Protein AF-A0A645H9T8-F1 (afdb_monomer)

Nearest PDB structures (foldseek):
  7qcd-assembly1_F  TM=3.556E-01  e=3.870E+00  Saccharomyces cerevisiae S288C
  2nbe-assembly1_A  TM=3.237E-01  e=4.139E+00  Homo sapiens

Secondary structure (DSSP, 8-state):
--S-EEEE-TT--EEEE-TT-SS--HHHHHHHHHHHIIIIIS--PPPHHHHH-PPP-

Foldseek 3Di:
DDQWDWDADPVGDIDIDCPPPPDDPVVVVVVVVVVCCVPPVDDPDDDPCVPVPDDDD

pLDDT: mean 86.37, std 8.7, range [55.12, 95.88]

InterPro domains:
  IPR046462 Terminase large subunit-like, endonuclease domain [PF20441] (2-39)

Radius of gyration: 18.43 Å; Cα contacts (8 Å, |Δi|>4): 42; chains: 1; bounding box: 56×13×43 Å

Structure (mmCIF, N/CA/C/O backbone):
data_AF-A0A645H9T8-F1
#
_entry.id   AF-A0A645H9T8-F1
#
loop_
_atom_site.group_PDB
_atom_site.id
_atom_site.type_symbol
_atom_site.label_atom_id
_atom_site.label_alt_id
_atom_site.label_comp_id
_atom_site.label_asy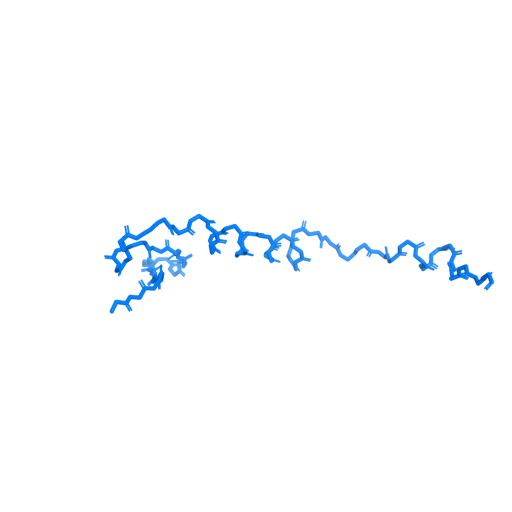m_id
_atom_site.label_entity_id
_atom_site.label_seq_id
_atom_site.pdbx_PDB_ins_code
_atom_site.Cartn_x
_atom_site.Cartn_y
_atom_site.Cartn_z
_atom_site.occupancy
_atom_site.B_iso_or_equiv
_atom_site.auth_seq_id
_atom_site.auth_comp_id
_atom_site.auth_asym_id
_atom_site.auth_atom_id
_atom_site.pdbx_PDB_model_num
ATOM 1 N N . MET A 1 1 ? -4.079 -5.025 19.739 1.00 55.12 1 MET A N 1
ATOM 2 C CA . MET A 1 1 ? -4.048 -3.737 19.006 1.00 55.12 1 MET A CA 1
ATOM 3 C C . MET A 1 1 ? -3.388 -3.973 17.658 1.00 55.12 1 MET A C 1
AT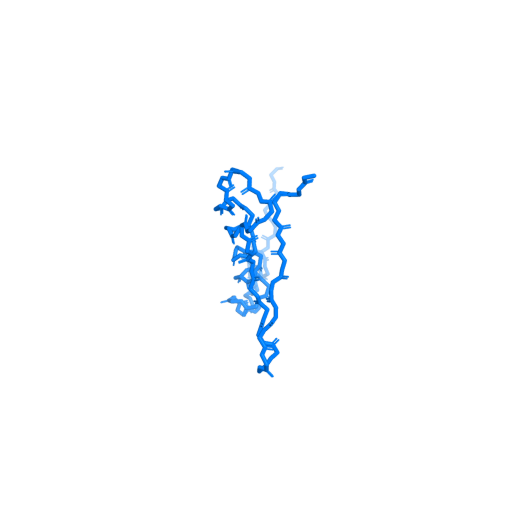OM 5 O O . MET A 1 1 ? -2.542 -4.853 17.589 1.00 55.12 1 MET A O 1
ATOM 9 N N . GLY A 1 2 ? -3.805 -3.276 16.599 1.00 68.88 2 GLY A N 1
ATOM 10 C CA . GLY A 1 2 ? -3.231 -3.437 15.257 1.00 68.88 2 GLY A CA 1
ATOM 11 C C . GLY A 1 2 ? -2.959 -2.080 14.618 1.00 68.88 2 GLY A C 1
ATOM 12 O O . GLY A 1 2 ? -3.703 -1.135 14.862 1.00 68.88 2 GLY A O 1
ATOM 13 N N . ASN A 1 3 ? -1.900 -1.985 13.814 1.00 79.69 3 ASN A N 1
ATOM 14 C CA . ASN A 1 3 ? -1.421 -0.705 13.278 1.00 79.69 3 ASN A CA 1
ATOM 15 C C . ASN A 1 3 ? -2.339 -0.131 12.181 1.00 79.69 3 ASN A C 1
ATOM 17 O O . ASN A 1 3 ? -2.491 1.083 12.079 1.00 79.69 3 ASN A O 1
ATOM 21 N N . VAL A 1 4 ? -2.971 -0.991 11.376 1.00 88.50 4 VAL A N 1
ATOM 22 C CA . VAL A 1 4 ? -3.945 -0.634 10.331 1.00 88.50 4 VAL A CA 1
ATOM 23 C C . VAL A 1 4 ? -4.860 -1.835 10.068 1.00 88.50 4 VAL A C 1
ATOM 25 O O . VAL A 1 4 ? -4.444 -2.978 10.263 1.00 88.50 4 VAL A O 1
ATOM 28 N N . ILE A 1 5 ? -6.105 -1.595 9.655 1.00 91.88 5 ILE A N 1
ATOM 29 C CA . ILE A 1 5 ? -7.018 -2.638 9.164 1.00 91.88 5 ILE A CA 1
ATOM 30 C C . ILE A 1 5 ? -7.492 -2.315 7.748 1.00 91.88 5 ILE A C 1
ATOM 32 O O . ILE A 1 5 ? -7.278 -1.214 7.246 1.00 91.88 5 ILE A O 1
ATOM 36 N N . VAL A 1 6 ? -8.164 -3.275 7.127 1.00 91.94 6 VAL A N 1
ATOM 37 C CA . VAL A 1 6 ? -8.723 -3.148 5.786 1.00 91.94 6 VAL A CA 1
ATOM 38 C C . VAL A 1 6 ? -10.244 -3.252 5.867 1.00 91.94 6 VAL A C 1
ATOM 40 O O . VAL A 1 6 ? -10.751 -4.183 6.488 1.00 91.94 6 VAL A O 1
ATOM 43 N N . ASP A 1 7 ? -10.948 -2.309 5.241 1.00 93.19 7 ASP A N 1
ATOM 44 C CA . ASP A 1 7 ? -12.397 -2.364 5.026 1.00 93.19 7 ASP A CA 1
ATOM 45 C C . ASP A 1 7 ? -12.668 -2.609 3.533 1.00 93.19 7 ASP A C 1
ATOM 47 O O . ASP A 1 7 ? -12.027 -1.995 2.674 1.00 93.19 7 ASP A O 1
ATOM 51 N N . GLN A 1 8 ? -13.639 -3.471 3.233 1.00 94.56 8 GLN A N 1
ATOM 52 C CA . GLN A 1 8 ? -14.126 -3.717 1.877 1.00 94.56 8 GLN A CA 1
ATOM 53 C C . GLN A 1 8 ? -15.587 -3.271 1.771 1.00 94.56 8 GLN A C 1
ATOM 55 O O . GLN A 1 8 ? -16.383 -3.555 2.667 1.00 94.56 8 GLN A O 1
ATOM 60 N N . ASP A 1 9 ? -15.934 -2.536 0.715 1.00 92.38 9 ASP A N 1
ATOM 61 C CA . ASP A 1 9 ? -17.326 -2.157 0.452 1.00 92.38 9 ASP A CA 1
ATOM 62 C C . ASP A 1 9 ? -18.075 -3.209 -0.386 1.00 92.38 9 ASP A C 1
ATOM 64 O O . ASP A 1 9 ? -17.498 -4.187 -0.860 1.00 92.38 9 ASP A O 1
ATOM 68 N N . ALA A 1 10 ? -19.384 -3.012 -0.569 1.00 92.69 10 ALA A N 1
ATOM 69 C CA . ALA A 1 10 ? -20.231 -3.924 -1.341 1.00 92.69 10 ALA A CA 1
ATOM 70 C C . ALA A 1 10 ? -19.860 -3.996 -2.836 1.00 92.69 10 ALA A C 1
ATOM 72 O O . ALA A 1 10 ? -20.195 -4.975 -3.496 1.00 92.69 10 ALA A O 1
ATOM 73 N N . ALA A 1 11 ? -19.166 -2.983 -3.365 1.00 93.81 11 ALA A N 1
ATOM 74 C CA . ALA A 1 11 ? -18.642 -2.975 -4.729 1.00 93.81 11 ALA A CA 1
ATOM 75 C C . ALA A 1 11 ? -17.263 -3.659 -4.827 1.00 93.81 11 ALA A C 1
ATOM 77 O O . ALA A 1 11 ? -16.695 -3.752 -5.913 1.00 93.81 11 ALA A O 1
ATOM 78 N N . GLY A 1 12 ? -16.726 -4.149 -3.706 1.00 92.81 12 GLY A N 1
ATOM 79 C CA . GLY A 1 12 ? -15.445 -4.834 -3.628 1.00 92.81 12 GLY A CA 1
ATOM 80 C C . GLY A 1 12 ? -14.243 -3.905 -3.470 1.00 92.81 12 GLY A C 1
ATOM 81 O O . GLY A 1 12 ? -13.122 -4.413 -3.416 1.00 92.81 12 GLY A O 1
ATOM 82 N N . ASN A 1 13 ? -14.431 -2.584 -3.346 1.00 92.38 13 ASN A N 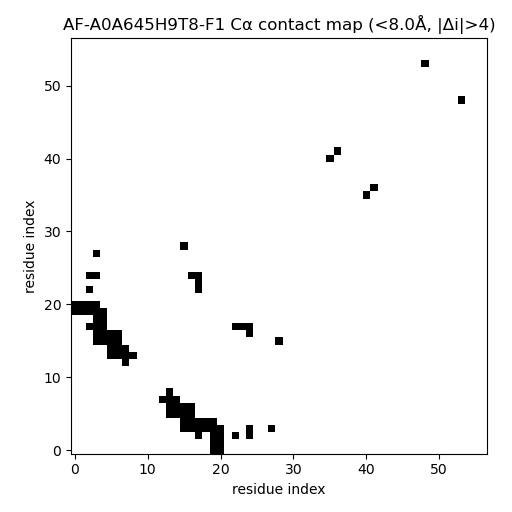1
ATOM 83 C CA . ASN A 1 13 ? -13.315 -1.659 -3.164 1.00 92.38 13 ASN A CA 1
ATOM 84 C C . ASN A 1 13 ? -12.694 -1.850 -1.786 1.00 92.38 13 ASN A C 1
ATOM 86 O O . ASN A 1 13 ? -13.388 -1.887 -0.768 1.00 92.38 13 ASN A O 1
ATOM 90 N N . ILE A 1 14 ? -11.369 -1.901 -1.763 1.00 93.75 14 ILE A N 1
ATOM 91 C CA . ILE A 1 14 ? -10.576 -2.138 -0.565 1.00 93.75 14 ILE A CA 1
ATOM 92 C C . ILE A 1 14 ? -9.956 -0.814 -0.117 1.00 93.75 14 ILE A C 1
ATOM 94 O O . ILE A 1 14 ? -9.296 -0.142 -0.909 1.00 93.75 14 ILE A O 1
ATOM 98 N N . LYS A 1 15 ? -10.145 -0.437 1.153 1.00 91.19 15 LYS A N 1
ATOM 99 C CA . LYS A 1 15 ? -9.562 0.786 1.724 1.00 91.19 15 LYS A CA 1
ATOM 100 C C . LYS A 1 15 ? -8.861 0.532 3.066 1.00 91.19 15 LYS A C 1
ATOM 102 O O . LYS A 1 15 ? -9.391 -0.208 3.900 1.00 91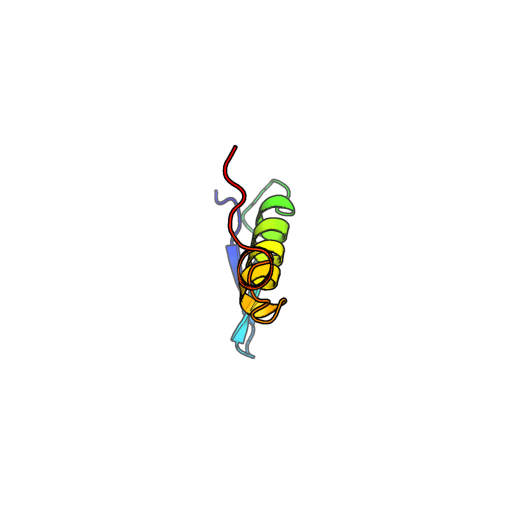.19 15 LYS A O 1
ATOM 107 N N . PRO A 1 16 ? -7.695 1.156 3.316 1.00 93.75 16 PRO A N 1
ATOM 108 C CA . PRO A 1 16 ? -7.070 1.137 4.633 1.00 93.75 16 PRO A CA 1
ATOM 109 C C . PRO A 1 16 ? -7.909 1.937 5.641 1.00 93.75 16 PRO A C 1
ATOM 111 O O . PRO A 1 16 ? -8.483 2.975 5.310 1.00 93.75 16 PRO A O 1
ATOM 114 N N . ASN A 1 17 ? -7.980 1.459 6.884 1.00 92.06 17 ASN A N 1
ATOM 115 C CA . ASN A 1 17 ? -8.773 2.065 7.949 1.00 92.06 17 ASN A CA 1
ATOM 116 C C . ASN A 1 17 ? -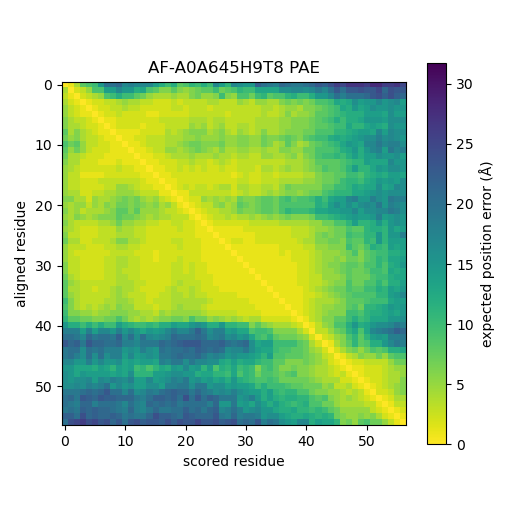8.030 2.050 9.306 1.00 92.06 17 ASN A C 1
ATOM 118 O O . ASN A 1 17 ? -7.358 1.086 9.676 1.00 92.06 17 ASN A O 1
ATOM 122 N N . LYS A 1 18 ? -8.178 3.148 10.061 1.00 90.69 18 LYS A N 1
ATOM 123 C CA . LYS A 1 18 ? -7.598 3.400 11.388 1.00 90.69 18 LYS A CA 1
ATOM 124 C C . LYS A 1 18 ? -8.441 2.861 12.564 1.00 90.69 18 LYS A C 1
ATOM 126 O O . LYS A 1 18 ? -7.966 2.898 13.685 1.00 90.69 18 LYS A O 1
ATOM 131 N N . LYS A 1 19 ? -9.643 2.298 12.376 1.00 89.19 19 LYS A N 1
ATOM 132 C CA . LYS A 1 19 ? -10.568 1.876 13.466 1.00 89.19 19 LYS A CA 1
ATOM 133 C C . LYS A 1 19 ? -9.936 1.088 14.636 1.00 89.19 19 LYS A C 1
ATOM 135 O O . LYS A 1 19 ? -10.446 1.182 15.745 1.00 89.19 19 LYS A O 1
ATOM 140 N N . LYS A 1 20 ? -8.869 0.302 14.417 1.00 86.00 20 LYS A N 1
ATOM 141 C CA . LYS A 1 20 ? -8.152 -0.451 15.479 1.00 86.00 20 LYS A CA 1
ATOM 142 C C . LYS A 1 20 ? -6.808 0.156 15.919 1.00 86.00 20 LYS A C 1
ATOM 144 O O . LYS A 1 20 ? -6.125 -0.453 16.743 1.00 86.00 20 LYS A O 1
ATOM 149 N N . SER A 1 21 ? -6.440 1.313 15.377 1.00 83.88 21 SER A N 1
ATOM 150 C CA . SER A 1 21 ? -5.183 2.013 15.632 1.00 83.88 21 SER A CA 1
ATOM 151 C C . SER A 1 21 ? -5.434 3.314 16.392 1.00 83.88 21 SER A C 1
ATOM 153 O O . SER A 1 21 ? -6.276 4.130 16.015 1.00 83.88 21 SER A O 1
ATOM 155 N N . THR A 1 22 ? -4.692 3.510 17.480 1.00 83.94 22 THR A N 1
ATOM 156 C CA . THR A 1 22 ? -4.685 4.759 18.255 1.00 83.94 22 THR A CA 1
ATOM 157 C C . THR A 1 22 ? -3.911 5.857 17.516 1.00 83.94 22 THR A C 1
ATOM 159 O O . THR A 1 22 ? -4.323 7.020 17.498 1.00 83.94 22 THR A O 1
ATOM 162 N N . GLU A 1 23 ? -2.865 5.473 16.784 1.00 89.19 23 GLU A N 1
ATOM 163 C CA . GLU A 1 23 ? -1.928 6.364 16.095 1.00 89.19 23 GLU A CA 1
ATOM 164 C C . GLU A 1 23 ? -2.297 6.647 14.636 1.00 89.19 23 GLU A C 1
ATOM 166 O O . GLU A 1 23 ? -3.213 6.065 14.056 1.00 89.19 23 GLU A O 1
ATOM 171 N N . LYS A 1 24 ? -1.636 7.633 14.029 1.00 90.19 24 LYS A N 1
ATOM 172 C CA . LYS A 1 24 ? -1.820 7.969 12.610 1.00 90.19 24 LYS A CA 1
ATOM 173 C C . LYS A 1 24 ? -1.425 6.803 11.692 1.00 90.19 24 LYS A C 1
ATOM 175 O O . LYS A 1 24 ? -0.518 6.040 12.004 1.00 90.19 24 LYS A O 1
ATOM 180 N N . ILE A 1 25 ? -2.088 6.701 10.537 1.00 94.31 25 ILE A N 1
ATOM 181 C CA . ILE A 1 25 ? -1.813 5.666 9.521 1.00 94.31 25 ILE A CA 1
ATOM 182 C C . ILE A 1 25 ? -1.230 6.243 8.223 1.00 94.31 25 ILE A C 1
ATOM 184 O O . ILE A 1 25 ? -1.066 5.517 7.247 1.00 94.31 25 ILE A O 1
ATOM 188 N N . ASP A 1 26 ? -0.890 7.534 8.199 1.00 93.75 26 ASP A N 1
ATOM 189 C CA . ASP A 1 26 ? -0.407 8.222 6.997 1.00 93.75 26 ASP A CA 1
ATOM 190 C C . ASP A 1 26 ? 0.833 7.547 6.392 1.00 93.75 26 ASP A C 1
ATOM 192 O O . ASP A 1 26 ? 0.934 7.433 5.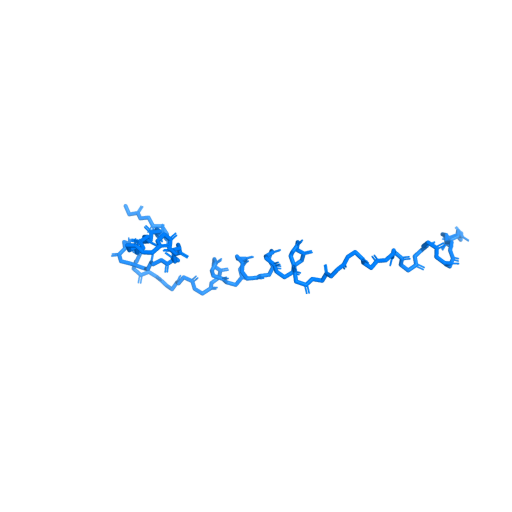177 1.00 93.75 26 ASP A O 1
ATOM 196 N N . GLY A 1 27 ? 1.740 7.019 7.225 1.00 93.19 27 GLY A N 1
ATOM 197 C CA . GLY A 1 27 ? 2.953 6.338 6.758 1.00 93.19 27 GLY A CA 1
ATOM 198 C C . GLY A 1 27 ? 2.675 5.059 5.962 1.00 93.19 27 GLY A C 1
ATOM 199 O O . GLY A 1 27 ? 3.258 4.855 4.898 1.00 93.19 27 GLY A O 1
ATOM 200 N N . VAL A 1 28 ? 1.748 4.212 6.427 1.00 93.06 28 VAL A N 1
ATOM 201 C CA . VAL A 1 28 ? 1.382 2.992 5.686 1.00 93.06 28 VAL A CA 1
ATOM 202 C C . VAL A 1 28 ? 0.558 3.323 4.442 1.00 93.06 28 VAL A C 1
ATOM 204 O O . VAL A 1 28 ? 0.751 2.704 3.399 1.00 93.06 28 VAL A O 1
ATOM 207 N N . VAL A 1 29 ? -0.304 4.343 4.511 1.00 94.25 29 VAL A N 1
ATOM 208 C CA . VAL A 1 29 ? -1.064 4.823 3.348 1.00 94.25 29 VAL A CA 1
ATOM 209 C C . VAL A 1 29 ? -0.119 5.384 2.280 1.00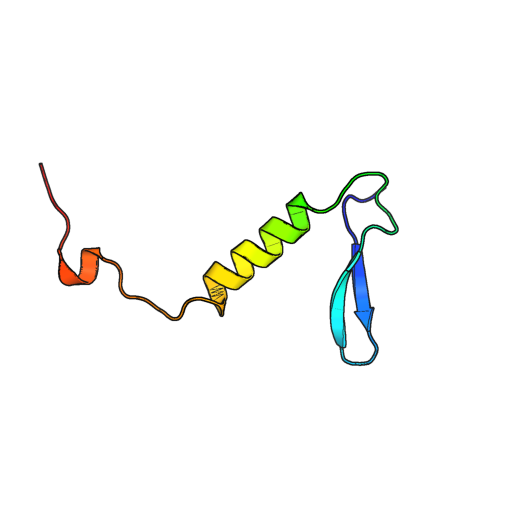 94.25 29 VAL A C 1
ATOM 211 O O . VAL A 1 29 ? -0.261 5.044 1.107 1.00 94.25 29 VAL A O 1
ATOM 214 N N . ALA A 1 30 ? 0.895 6.160 2.672 1.00 95.88 30 ALA A N 1
ATOM 215 C CA . ALA A 1 30 ? 1.929 6.668 1.772 1.00 95.88 30 ALA A CA 1
ATOM 216 C C . ALA A 1 30 ? 2.706 5.537 1.086 1.00 95.88 30 ALA A C 1
ATOM 218 O O . ALA A 1 30 ? 2.927 5.600 -0.122 1.00 95.88 30 ALA A O 1
ATOM 219 N N . LEU A 1 31 ? 3.059 4.479 1.823 1.00 94.75 31 LEU A N 1
ATOM 220 C CA . LEU A 1 31 ? 3.742 3.315 1.256 1.00 94.75 31 LEU A CA 1
ATOM 221 C C . LEU A 1 31 ? 2.877 2.590 0.216 1.00 94.75 31 LEU A C 1
ATOM 223 O O . LEU A 1 31 ? 3.368 2.270 -0.864 1.00 94.75 31 LEU A O 1
ATOM 227 N N . ILE A 1 32 ? 1.590 2.369 0.511 1.00 93.62 32 ILE A N 1
ATOM 228 C CA . ILE A 1 32 ? 0.646 1.742 -0.429 1.00 93.6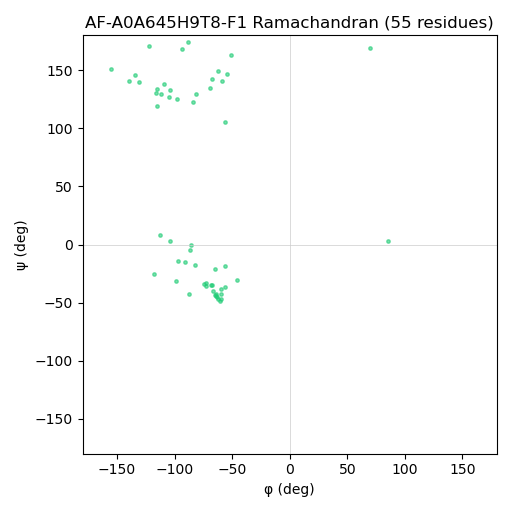2 32 ILE A CA 1
ATOM 229 C C . ILE A 1 32 ? 0.540 2.574 -1.714 1.00 93.62 32 ILE A C 1
ATOM 231 O O . ILE A 1 32 ? 0.637 2.024 -2.811 1.00 93.62 32 ILE A O 1
ATOM 235 N N . MET A 1 33 ? 0.385 3.897 -1.593 1.00 93.06 33 MET A N 1
ATOM 236 C CA . MET A 1 33 ? 0.299 4.797 -2.750 1.00 93.06 33 MET A CA 1
ATOM 237 C C . MET A 1 33 ? 1.597 4.824 -3.562 1.00 93.06 33 MET A C 1
ATOM 239 O O . MET A 1 33 ? 1.551 4.773 -4.791 1.00 93.06 33 MET A O 1
ATOM 243 N N . GLY A 1 34 ? 2.749 4.882 -2.890 1.00 93.19 34 GLY A N 1
ATOM 244 C CA . GLY A 1 34 ? 4.060 4.874 -3.535 1.00 93.19 34 GLY A CA 1
ATOM 245 C C . GLY A 1 34 ? 4.307 3.583 -4.309 1.00 93.19 34 GLY A C 1
ATOM 246 O O . GLY A 1 34 ? 4.678 3.632 -5.480 1.00 93.19 34 GLY A O 1
ATOM 247 N N . LEU A 1 35 ? 4.014 2.435 -3.692 1.00 92.50 35 LEU A N 1
ATOM 248 C CA . LEU A 1 35 ? 4.120 1.135 -4.346 1.00 92.50 35 LEU A CA 1
ATOM 249 C C . LEU A 1 35 ? 3.196 1.052 -5.563 1.00 92.50 35 LEU A C 1
ATOM 251 O O . LEU A 1 35 ? 3.657 0.701 -6.642 1.00 92.50 35 LEU A O 1
ATOM 255 N N . ALA A 1 36 ? 1.922 1.427 -5.415 1.00 90.75 36 ALA A N 1
ATOM 256 C CA . ALA A 1 36 ? 0.971 1.418 -6.523 1.00 90.75 36 ALA A CA 1
ATOM 257 C C . ALA A 1 36 ? 1.420 2.330 -7.676 1.00 90.75 36 ALA A C 1
ATOM 259 O O . ALA A 1 36 ? 1.279 1.970 -8.841 1.00 90.75 36 ALA A O 1
ATOM 260 N N . ARG A 1 37 ? 2.008 3.497 -7.386 1.00 88.50 37 ARG A N 1
ATOM 261 C CA . ARG A 1 37 ? 2.578 4.354 -8.434 1.00 88.50 37 ARG A CA 1
ATOM 262 C C . ARG A 1 37 ? 3.781 3.725 -9.118 1.00 88.50 37 ARG A C 1
ATOM 264 O O . ARG A 1 37 ? 3.873 3.853 -10.334 1.00 88.50 37 ARG A O 1
ATOM 271 N N . ALA A 1 38 ? 4.658 3.062 -8.372 1.00 85.75 38 ALA A N 1
ATOM 272 C CA . ALA A 1 38 ? 5.834 2.402 -8.927 1.00 85.75 38 ALA A CA 1
ATOM 273 C C . ALA A 1 38 ? 5.477 1.190 -9.801 1.00 85.75 38 ALA A C 1
ATOM 275 O O . ALA A 1 38 ? 6.156 0.939 -10.788 1.00 85.75 38 ALA A O 1
ATOM 276 N N . THR A 1 39 ? 4.423 0.446 -9.453 1.00 86.00 39 THR A N 1
ATOM 277 C CA . THR A 1 39 ? 4.069 -0.806 -10.142 1.00 86.00 39 THR A CA 1
ATOM 278 C C . THR A 1 39 ? 2.967 -0.656 -11.187 1.00 86.00 39 THR A C 1
ATOM 280 O O . THR A 1 39 ? 2.971 -1.389 -12.170 1.00 86.00 39 THR A O 1
ATOM 283 N N . LEU A 1 40 ? 2.021 0.266 -10.988 1.00 86.25 40 LEU A N 1
ATOM 284 C CA . LEU A 1 40 ? 0.851 0.456 -11.860 1.00 86.25 40 LEU A CA 1
ATOM 285 C C . LEU A 1 40 ? 0.811 1.844 -12.515 1.00 86.25 40 LEU A C 1
ATOM 287 O O . LEU A 1 40 ? 0.154 2.024 -13.536 1.00 86.25 40 LEU A O 1
ATOM 291 N N . GLY A 1 41 ? 1.439 2.849 -11.894 1.00 75.56 41 GLY A N 1
ATOM 292 C CA . GLY A 1 41 ? 1.254 4.263 -12.243 1.00 75.56 41 GLY A CA 1
ATOM 293 C C . GLY A 1 41 ? 2.299 4.861 -13.183 1.00 75.56 41 GLY A C 1
ATOM 294 O O . GLY A 1 41 ? 2.084 5.960 -13.693 1.00 75.56 41 GLY A O 1
ATOM 295 N N . GLY A 1 42 ? 3.424 4.188 -13.392 1.00 68.31 42 GLY A N 1
ATOM 296 C CA . GLY A 1 42 ? 4.384 4.502 -14.440 1.00 68.31 42 GLY A CA 1
ATOM 297 C C . GLY A 1 42 ? 4.400 3.319 -15.384 1.00 68.31 42 GLY A C 1
ATOM 298 O O . GLY A 1 42 ? 4.698 2.214 -14.944 1.00 68.31 42 GLY A O 1
ATOM 299 N N . GLY A 1 43 ? 4.054 3.516 -16.656 1.00 68.69 43 GLY A N 1
ATOM 300 C CA . GLY A 1 43 ? 4.318 2.490 -17.664 1.00 68.69 43 GLY A CA 1
ATOM 301 C C . GLY A 1 43 ? 5.780 2.036 -17.601 1.00 68.69 43 GLY A C 1
ATOM 302 O O . GLY A 1 43 ? 6.620 2.726 -17.013 1.00 68.69 43 GLY A O 1
ATOM 303 N N . ILE A 1 44 ? 6.079 0.881 -18.198 1.00 64.88 44 ILE A N 1
ATOM 304 C CA . ILE A 1 44 ? 7.462 0.424 -18.361 1.00 64.88 44 ILE A CA 1
ATOM 305 C C . ILE A 1 44 ? 8.197 1.540 -19.105 1.00 64.88 44 ILE A C 1
ATOM 307 O O . ILE A 1 44 ? 7.930 1.788 -20.276 1.00 64.88 44 ILE A O 1
ATOM 311 N N . ASN A 1 45 ? 9.027 2.280 -18.380 1.00 69.81 45 ASN A N 1
ATOM 312 C CA . ASN A 1 45 ? 9.985 3.182 -18.979 1.00 69.81 45 ASN A CA 1
ATOM 313 C C . ASN A 1 45 ? 11.278 2.392 -18.991 1.00 69.81 45 ASN A C 1
ATOM 315 O O . ASN A 1 45 ? 11.678 1.868 -17.944 1.00 69.81 45 ASN A O 1
ATOM 319 N N . ASP A 1 46 ? 11.875 2.279 -20.169 1.00 78.62 46 ASP A N 1
ATOM 320 C CA . ASP A 1 46 ? 13.178 1.656 -20.308 1.00 78.62 46 ASP A CA 1
ATOM 321 C C . ASP A 1 46 ? 14.161 2.350 -19.364 1.00 78.62 46 ASP A C 1
ATOM 323 O O . ASP A 1 46 ? 14.051 3.539 -19.029 1.00 78.62 46 ASP A O 1
ATOM 327 N N . SER A 1 47 ? 15.097 1.566 -18.855 1.00 81.06 47 SER A N 1
ATOM 328 C CA . SER A 1 47 ? 16.145 2.088 -18.008 1.00 81.06 47 SER A CA 1
ATOM 329 C C . SER A 1 47 ? 16.914 3.152 -18.787 1.00 81.06 47 SER A C 1
ATOM 331 O O . SER A 1 47 ? 17.249 2.971 -19.952 1.00 81.06 47 SER A O 1
ATOM 333 N N . VAL A 1 48 ? 17.304 4.244 -18.129 1.00 81.56 48 VAL A N 1
ATOM 334 C CA . VAL A 1 48 ? 18.228 5.227 -18.728 1.00 81.56 48 VAL A CA 1
ATOM 335 C C . VAL A 1 48 ? 19.550 4.593 -19.189 1.00 81.56 48 VAL A C 1
ATOM 337 O O . VAL A 1 48 ? 20.269 5.181 -19.994 1.00 81.56 48 VAL A O 1
ATOM 340 N N . TYR A 1 49 ? 19.877 3.403 -18.677 1.00 88.25 49 TYR A N 1
ATOM 341 C CA . TYR A 1 49 ? 21.034 2.613 -19.089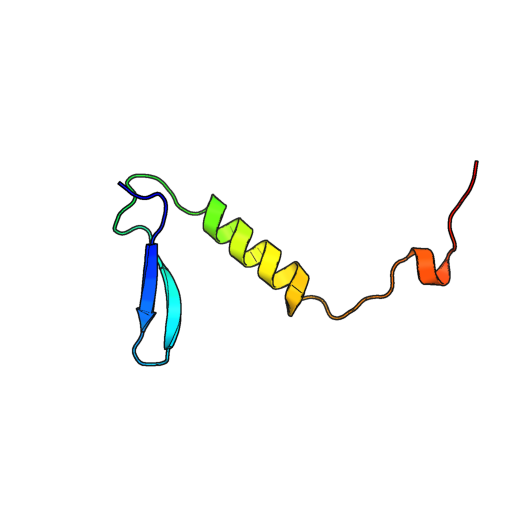 1.00 88.25 49 TYR A CA 1
ATOM 342 C C . TYR A 1 49 ? 20.792 1.783 -20.357 1.00 88.25 49 TYR A C 1
ATOM 344 O O . TYR A 1 49 ? 21.775 1.390 -20.981 1.00 88.25 49 TYR A O 1
ATOM 352 N N . ASP A 1 50 ? 19.539 1.554 -20.758 1.00 82.50 50 ASP A N 1
ATOM 353 C CA . ASP A 1 50 ? 19.210 0.815 -21.983 1.00 82.50 50 ASP A CA 1
ATOM 354 C C . ASP A 1 50 ? 19.647 1.608 -23.226 1.00 82.50 50 ASP A C 1
ATOM 356 O O . ASP A 1 50 ? 20.151 1.030 -24.185 1.00 82.50 50 ASP A O 1
ATOM 360 N N . GLU A 1 51 ? 19.561 2.943 -23.182 1.00 82.50 51 GLU A N 1
ATOM 361 C CA . GLU A 1 51 ? 20.081 3.821 -24.242 1.00 82.50 51 GLU A CA 1
ATOM 362 C C . GLU A 1 51 ? 21.556 4.198 -24.047 1.00 82.50 51 GLU A C 1
ATOM 364 O O . GLU A 1 51 ? 22.326 4.266 -25.005 1.00 82.50 51 GLU A O 1
ATOM 369 N N . ARG A 1 52 ? 21.958 4.511 -22.807 1.00 84.06 52 ARG A N 1
ATOM 370 C CA . ARG A 1 52 ? 23.251 5.168 -22.534 1.00 84.06 52 ARG A CA 1
ATOM 371 C C . ARG A 1 52 ? 24.400 4.195 -22.268 1.00 84.06 52 ARG A C 1
ATOM 373 O O . ARG A 1 52 ? 25.554 4.618 -22.302 1.00 84.06 52 ARG A O 1
ATOM 380 N N . GLY A 1 53 ? 24.103 2.923 -22.000 1.00 84.88 53 GLY A N 1
ATOM 381 C CA . GLY A 1 53 ? 25.079 1.941 -21.534 1.00 84.88 53 GLY A CA 1
ATOM 382 C C . GLY A 1 53 ? 25.562 2.199 -20.100 1.00 84.88 53 GLY A C 1
ATOM 383 O O . GLY A 1 53 ? 25.291 3.236 -19.489 1.00 84.88 53 GLY A O 1
ATOM 384 N N . LEU A 1 54 ? 26.283 1.225 -19.537 1.00 87.81 54 LEU A N 1
ATOM 385 C CA . LEU A 1 54 ? 26.933 1.362 -18.231 1.00 87.81 54 LEU A CA 1
ATOM 386 C C . LEU A 1 54 ? 28.262 2.107 -18.391 1.00 87.81 54 LEU A C 1
ATOM 388 O O . LEU A 1 54 ? 29.091 1.734 -19.221 1.00 87.81 54 LEU A O 1
ATOM 392 N N . LEU A 1 55 ? 28.477 3.141 -17.577 1.00 84.81 55 LEU A N 1
ATOM 393 C CA . LEU A 1 55 ? 29.755 3.844 -17.527 1.00 84.81 55 LEU A CA 1
ATOM 394 C C . LEU A 1 55 ? 30.699 3.094 -16.582 1.00 84.81 55 LEU A C 1
ATOM 396 O O . LEU A 1 55 ? 30.380 2.910 -15.408 1.00 84.81 55 LEU A O 1
ATOM 400 N N . PHE A 1 56 ? 31.856 2.683 -17.090 1.00 80.31 56 PHE A N 1
ATOM 401 C CA . PHE A 1 56 ? 32.935 2.112 -16.288 1.00 80.31 56 PHE A CA 1
ATOM 402 C C . PHE A 1 56 ? 34.032 3.170 -16.115 1.00 80.31 56 PHE A C 1
ATOM 404 O O . PHE A 1 56 ? 34.405 3.819 -17.094 1.00 80.31 56 PHE A O 1
ATOM 411 N N . ILE A 1 57 ? 34.515 3.353 -14.882 1.00 79.00 57 ILE A N 1
ATOM 412 C CA . ILE A 1 57 ? 35.653 4.219 -14.529 1.00 79.00 57 ILE A CA 1
ATOM 413 C C . ILE A 1 57 ? 36.731 3.410 -13.816 1.00 79.00 57 ILE A C 1
ATOM 415 O O . ILE A 1 57 ? 36.353 2.458 -13.093 1.00 79.00 57 ILE A O 1
#

Sequence (57 aa):
MGNVIVDQDAAGNIKPNKKKSTEKIDGVVALIMGLARATLGGGINDSVYDERGLLFI

Mean predicted aligned error: 8.08 Å

Organism: NCBI:txid1076179

Solvent-accessible surface area (backbone atoms only — not comparable to full-atom values): 3782 Å² total; per-residue (Å²): 133,46,73,64,44,77,47,68,50,97,88,64,54,76,43,83,38,50,93,60,26,96,62,87,49,64,70,62,53,49,49,54,52,50,49,46,36,67,71,71,64,46,73,96,67,79,55,76,48,76,82,69,49,86,89,84,132